Protein AF-A0A971K6M1-F1 (afdb_monomer_lite)

Radius of gyration: 16.45 Å; chains: 1; bounding box: 53×32×34 Å

pLDDT: mean 70.73, std 17.17, range [38.78, 92.5]

Sequence (90 aa):
MPELKRVIVSFSDQIAMESDLQTSLQKVFYGASFSNSGRSSGGTLKDLADRAYFHYMRAEQYIREGNWKGYGEEIENLKGVLTQMKSQGN

Secondary structure (DSSP, 8-state):
------EEEEETTEEEEESSHHHHHHHHHT--S----S--SS--HHHHHHHHHHHHHHHHHHHHTT-HHHHHHHHHHHHHHHHHHHHH--

Structure (mmCIF, N/CA/C/O backbone):
data_AF-A0A971K6M1-F1
#
_entry.id   AF-A0A971K6M1-F1
#
loop_
_atom_site.group_PDB
_atom_site.id
_atom_site.type_symbol
_atom_site.label_atom_id
_atom_site.label_alt_id
_atom_site.label_comp_id
_atom_site.label_asym_id
_atom_site.label_entity_id
_atom_site.label_seq_id
_atom_site.pdbx_PDB_ins_code
_atom_site.Cartn_x
_atom_site.Cartn_y
_atom_site.Cartn_z
_atom_site.occupancy
_atom_site.B_iso_or_equiv
_atom_site.auth_seq_id
_atom_site.auth_comp_id
_atom_site.auth_asym_id
_atom_site.auth_atom_id
_atom_site.pdbx_PDB_model_num
ATOM 1 N N . MET A 1 1 ? -34.655 -26.142 -11.062 1.00 45.19 1 MET A N 1
ATOM 2 C CA . MET A 1 1 ? -33.342 -25.844 -11.675 1.00 45.19 1 MET A CA 1
ATOM 3 C C . MET A 1 1 ? -32.797 -24.580 -11.021 1.00 45.19 1 MET A C 1
ATOM 5 O O . MET A 1 1 ? -33.545 -23.611 -11.018 1.00 45.19 1 MET A O 1
ATOM 9 N N . PRO A 1 2 ? -31.594 -24.572 -10.416 1.00 50.19 2 PRO A N 1
ATOM 10 C CA . PRO A 1 2 ? -31.030 -23.373 -9.793 1.00 50.19 2 PRO A CA 1
ATOM 11 C C . PRO A 1 2 ? -30.389 -22.455 -10.843 1.00 50.19 2 PRO A C 1
ATOM 13 O O . PRO A 1 2 ? -29.643 -22.908 -11.708 1.00 50.19 2 PRO A O 1
ATOM 16 N N . GLU A 1 3 ? -30.690 -21.167 -10.755 1.00 50.34 3 GLU A N 1
ATOM 17 C CA . GLU A 1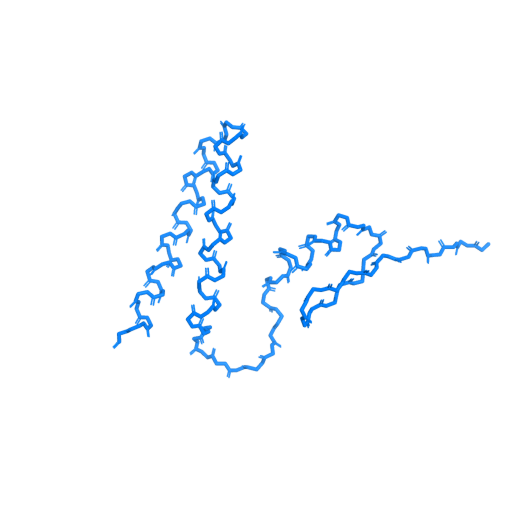 3 ? -30.193 -20.087 -11.609 1.00 50.34 3 GLU A CA 1
ATOM 18 C C . GLU A 1 3 ? -28.823 -19.583 -11.114 1.00 50.34 3 GLU A C 1
ATOM 20 O O . GLU A 1 3 ? -28.702 -19.017 -10.030 1.00 50.34 3 GLU A O 1
ATOM 25 N N . LEU A 1 4 ? -27.762 -19.786 -11.899 1.00 56.88 4 LEU A N 1
ATOM 26 C CA . LEU A 1 4 ? -26.419 -19.288 -11.580 1.00 56.88 4 LEU A CA 1
ATOM 27 C C . LEU A 1 4 ? -26.255 -17.851 -12.093 1.00 56.88 4 LEU A C 1
ATOM 29 O O . LEU A 1 4 ? -25.892 -17.630 -13.247 1.00 56.88 4 LEU A O 1
ATOM 33 N N . LYS A 1 5 ? -26.507 -16.870 -11.223 1.00 58.50 5 LYS A N 1
ATOM 34 C CA . LYS A 1 5 ? -26.148 -15.462 -11.457 1.00 58.50 5 LYS A CA 1
ATOM 35 C C . LYS A 1 5 ? -24.640 -15.300 -11.223 1.00 58.50 5 LYS A C 1
ATOM 37 O O . LYS A 1 5 ? -24.140 -15.699 -10.176 1.00 58.50 5 LYS A O 1
ATOM 42 N N . ARG A 1 6 ? -23.904 -14.765 -12.203 1.00 62.12 6 ARG A N 1
ATOM 43 C CA . ARG A 1 6 ? -22.456 -14.491 -12.099 1.00 62.12 6 ARG A CA 1
ATOM 44 C C . ARG A 1 6 ? -22.199 -13.026 -12.431 1.00 62.12 6 ARG A C 1
ATOM 46 O O . ARG A 1 6 ? -22.799 -12.506 -13.370 1.00 62.12 6 ARG A O 1
ATOM 53 N N . VAL A 1 7 ? -21.328 -12.378 -11.663 1.00 58.56 7 VAL A N 1
ATOM 54 C CA . VAL A 1 7 ? -20.965 -10.966 -11.834 1.00 58.56 7 VAL A CA 1
ATOM 55 C C . VAL A 1 7 ? -19.599 -10.904 -12.512 1.00 58.56 7 VAL A C 1
ATOM 57 O O . VAL A 1 7 ? -18.642 -11.539 -12.067 1.00 58.56 7 VAL A O 1
ATOM 60 N N . ILE A 1 8 ? -19.524 -10.170 -13.622 1.00 55.56 8 ILE A N 1
ATOM 61 C CA . ILE A 1 8 ? -18.308 -10.005 -14.423 1.00 55.56 8 ILE A CA 1
ATOM 62 C C . ILE A 1 8 ? -17.854 -8.556 -14.281 1.00 55.56 8 ILE A C 1
ATOM 64 O O . ILE A 1 8 ? -18.620 -7.641 -14.579 1.00 55.56 8 ILE A O 1
ATOM 68 N N . VAL A 1 9 ? -16.615 -8.353 -13.832 1.00 55.75 9 VAL A N 1
ATOM 69 C CA . VAL A 1 9 ? -15.997 -7.026 -13.709 1.00 55.75 9 VAL A CA 1
ATOM 70 C C . VAL A 1 9 ? -14.723 -7.003 -14.543 1.00 55.75 9 VAL A C 1
ATOM 72 O O . VAL A 1 9 ? -13.877 -7.891 -14.421 1.00 55.75 9 VAL A O 1
ATOM 75 N N . SER A 1 10 ? -14.599 -5.985 -15.392 1.00 48.69 10 SER A N 1
ATOM 76 C CA . SER A 1 10 ? -13.440 -5.753 -16.253 1.00 48.69 10 SER A CA 1
ATOM 77 C C . SER A 1 10 ? -12.794 -4.412 -15.924 1.00 48.69 10 SER A C 1
ATOM 79 O O . SER A 1 10 ? -13.477 -3.386 -15.940 1.00 48.69 10 SER A O 1
ATOM 81 N N . PHE A 1 11 ? -11.485 -4.407 -15.680 1.00 50.84 11 PHE A N 1
ATOM 82 C CA . PHE A 1 11 ? -10.703 -3.182 -15.527 1.00 50.84 11 PHE A CA 1
ATOM 83 C C . PHE A 1 11 ? -9.420 -3.268 -16.357 1.00 50.84 11 PHE A C 1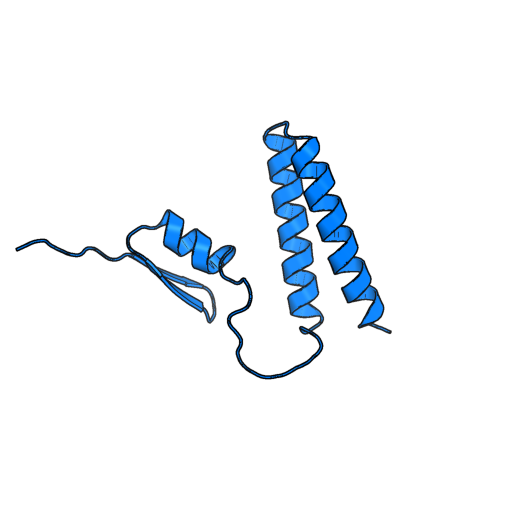
ATOM 85 O O . PHE A 1 11 ? -8.590 -4.151 -16.144 1.00 50.84 11 PHE A O 1
ATOM 92 N N . SER A 1 12 ? -9.271 -2.338 -17.304 1.00 54.12 12 SER A N 1
ATOM 93 C CA . SER A 1 12 ? -8.173 -2.257 -18.277 1.00 54.12 12 SER A CA 1
ATOM 94 C C . SER A 1 12 ? -7.967 -3.548 -19.085 1.00 54.12 12 SER A C 1
ATOM 96 O O . SER A 1 12 ? -8.580 -3.688 -20.135 1.00 54.12 12 SER A O 1
ATOM 98 N N . ASP A 1 13 ? -7.150 -4.487 -18.603 1.00 59.75 13 ASP A N 1
ATOM 99 C CA . ASP A 1 13 ? -6.800 -5.739 -19.300 1.00 59.75 13 ASP A CA 1
ATOM 100 C C . ASP A 1 13 ? -7.078 -6.990 -18.435 1.00 59.75 13 ASP A C 1
ATOM 102 O O . ASP A 1 13 ? -6.631 -8.097 -18.728 1.00 59.75 13 ASP A O 1
ATOM 106 N N . GLN A 1 14 ? -7.804 -6.822 -17.320 1.00 53.78 14 GLN A N 1
ATOM 107 C CA . GLN A 1 14 ? -8.101 -7.890 -16.364 1.00 53.78 14 GLN A CA 1
ATOM 108 C C . GLN A 1 14 ? -9.606 -8.104 -16.213 1.00 53.78 14 GLN A C 1
ATOM 110 O O . GLN A 1 14 ? -10.378 -7.156 -16.054 1.00 53.78 14 GLN A O 1
ATOM 115 N N . ILE A 1 15 ? -10.015 -9.375 -16.244 1.00 56.31 15 ILE A N 1
ATOM 116 C CA . ILE A 1 15 ? -11.412 -9.809 -16.161 1.00 56.31 15 ILE A CA 1
ATOM 117 C C . ILE A 1 15 ? -11.513 -10.855 -15.050 1.00 56.31 15 ILE A C 1
ATOM 119 O O . ILE A 1 15 ? -10.880 -11.908 -15.134 1.00 56.31 15 ILE A O 1
ATOM 123 N N . ALA A 1 16 ? -12.315 -10.581 -14.017 1.00 57.00 16 ALA A N 1
ATOM 124 C CA . ALA A 1 16 ? -12.638 -11.561 -12.980 1.00 57.00 16 ALA A CA 1
ATOM 125 C C . ALA A 1 16 ? -14.113 -11.964 -13.067 1.00 57.00 16 ALA A C 1
ATOM 127 O O . ALA A 1 16 ? -15.001 -11.116 -13.183 1.00 57.00 16 ALA A O 1
ATOM 128 N N . MET A 1 17 ? -14.365 -13.273 -13.002 1.00 58.91 17 MET A N 1
ATOM 129 C CA . MET A 1 17 ? -15.703 -13.862 -13.042 1.00 58.91 17 MET A CA 1
ATOM 130 C C . MET A 1 17 ? -15.997 -14.565 -11.718 1.00 58.91 17 MET A C 1
ATOM 132 O O . MET A 1 17 ? -15.649 -15.733 -11.545 1.00 58.91 17 MET A O 1
ATOM 136 N N . GLU A 1 18 ? -16.668 -13.870 -10.801 1.00 68.56 18 GLU A N 1
ATOM 137 C CA . GLU A 1 18 ? -17.009 -14.403 -9.477 1.00 68.56 18 GLU A CA 1
ATOM 138 C C . GLU A 1 18 ? -18.521 -14.429 -9.241 1.00 68.56 18 GLU A C 1
ATOM 140 O O . GLU A 1 18 ? -19.320 -13.841 -9.975 1.00 68.56 18 GLU A O 1
ATOM 145 N N . SER A 1 19 ? -18.927 -15.165 -8.208 1.00 66.06 19 SER A N 1
ATOM 146 C CA . SER A 1 19 ? -20.324 -15.244 -7.772 1.00 66.06 19 SER A CA 1
ATOM 147 C C . SER A 1 19 ? -20.815 -13.972 -7.079 1.00 66.06 19 SER A C 1
ATOM 149 O O . SER A 1 19 ? -22.020 -13.817 -6.915 1.00 66.06 19 SER A O 1
ATOM 151 N N . ASP A 1 20 ? -19.907 -13.076 -6.681 1.00 68.31 20 ASP A N 1
ATOM 152 C CA . ASP A 1 20 ? -20.227 -11.861 -5.937 1.00 68.31 20 ASP A CA 1
ATOM 153 C C . ASP A 1 20 ? -19.390 -10.661 -6.407 1.00 68.31 20 ASP A C 1
ATOM 155 O O . ASP A 1 20 ? -18.209 -10.799 -6.751 1.00 68.31 20 ASP A O 1
ATOM 159 N N . LEU A 1 21 ? -20.006 -9.473 -6.405 1.00 64.19 21 LEU A N 1
ATOM 160 C CA . LEU A 1 21 ? -19.358 -8.230 -6.817 1.00 64.19 21 LEU A CA 1
ATOM 161 C C . LEU A 1 21 ? -18.144 -7.931 -5.939 1.00 64.19 21 LEU A C 1
ATOM 163 O O . LEU A 1 21 ? -17.083 -7.629 -6.475 1.00 64.19 21 LEU A O 1
ATOM 167 N N . GLN A 1 22 ? -18.265 -8.063 -4.619 1.00 63.81 22 GLN A N 1
ATOM 168 C CA . GLN A 1 22 ? -17.181 -7.762 -3.691 1.00 63.81 22 GLN A CA 1
ATOM 169 C C . GLN A 1 22 ? -15.991 -8.693 -3.927 1.00 63.81 22 GLN A C 1
ATOM 171 O O . GLN A 1 22 ? -14.856 -8.228 -3.977 1.00 63.81 22 GLN A O 1
ATOM 176 N N . THR A 1 23 ? -16.235 -9.986 -4.160 1.00 65.00 23 THR A N 1
ATOM 177 C CA . THR A 1 23 ? -15.175 -10.958 -4.471 1.00 65.00 23 THR A CA 1
ATOM 178 C C . THR A 1 23 ? -14.545 -10.706 -5.842 1.00 65.00 23 THR A C 1
ATOM 180 O O . THR A 1 23 ? -13.328 -10.818 -5.979 1.00 65.00 23 THR A O 1
ATOM 183 N N . SER A 1 24 ? -15.336 -10.317 -6.848 1.00 62.94 24 SER A N 1
ATOM 184 C CA . SER A 1 24 ? -14.815 -9.957 -8.176 1.00 62.94 24 SER A CA 1
ATOM 185 C C . SER A 1 24 ? -13.960 -8.690 -8.131 1.00 62.94 24 SER A C 1
ATOM 187 O O . SER A 1 24 ? -12.857 -8.685 -8.669 1.00 62.94 24 SER A O 1
ATOM 189 N N . LEU A 1 25 ? -14.401 -7.658 -7.402 1.00 65.31 25 LEU A N 1
ATOM 190 C CA . LEU A 1 25 ? -13.631 -6.445 -7.144 1.00 65.31 25 LEU A CA 1
ATOM 191 C C . LEU A 1 25 ? -12.353 -6.807 -6.389 1.00 65.31 25 LEU A C 1
ATOM 193 O O . LEU A 1 25 ? -11.258 -6.418 -6.774 1.00 65.31 25 LEU A O 1
ATOM 197 N N . GLN A 1 26 ? -12.461 -7.636 -5.355 1.00 65.00 26 GLN A N 1
ATOM 198 C CA . GLN A 1 26 ? -11.300 -8.063 -4.600 1.00 65.00 26 GLN A CA 1
ATOM 199 C C . GLN A 1 26 ? -10.326 -8.869 -5.472 1.00 65.00 26 GLN A C 1
ATOM 201 O O . GLN A 1 26 ? -9.127 -8.713 -5.327 1.00 65.00 26 GLN A O 1
ATOM 206 N N . LYS A 1 27 ? -10.777 -9.655 -6.452 1.00 66.19 27 LYS A N 1
ATOM 207 C CA . LYS A 1 27 ? -9.872 -10.338 -7.391 1.00 66.19 27 LYS A CA 1
ATOM 208 C C . LYS A 1 27 ? -9.266 -9.427 -8.455 1.00 66.19 27 LYS A C 1
ATOM 210 O O . LYS A 1 27 ? -8.100 -9.608 -8.779 1.00 66.19 27 LYS A O 1
ATOM 215 N N . VAL A 1 28 ? -10.002 -8.448 -8.972 1.00 64.75 28 VAL A N 1
ATOM 216 C CA . VAL A 1 28 ? -9.450 -7.478 -9.933 1.00 64.75 28 VAL A CA 1
ATOM 217 C C . VAL A 1 28 ? -8.458 -6.533 -9.244 1.00 64.75 28 VAL A C 1
ATOM 219 O O . VAL A 1 28 ? -7.397 -6.262 -9.787 1.00 64.75 28 VAL A O 1
ATOM 222 N N . PHE A 1 29 ? -8.756 -6.080 -8.022 1.00 63.75 29 PHE A N 1
ATOM 223 C CA . PHE A 1 29 ? -7.965 -5.062 -7.317 1.00 63.75 29 PHE A CA 1
ATOM 224 C C . PHE A 1 29 ? -6.975 -5.624 -6.276 1.00 63.75 29 PHE A C 1
ATOM 226 O O . PHE A 1 29 ? -5.963 -4.990 -6.004 1.00 63.75 29 PHE A O 1
ATOM 233 N N . TYR A 1 30 ? -7.223 -6.811 -5.709 1.00 55.19 30 TYR A N 1
ATOM 234 C CA . TYR A 1 30 ? -6.342 -7.499 -4.740 1.00 55.19 30 TYR A CA 1
ATOM 235 C C . TYR A 1 30 ? -5.854 -8.882 -5.232 1.00 55.19 30 TYR A C 1
ATOM 237 O O . TYR A 1 30 ? -4.865 -9.406 -4.726 1.00 55.19 30 TYR A O 1
ATOM 245 N N . GLY A 1 31 ? -6.520 -9.485 -6.223 1.00 48.66 31 GLY A N 1
ATOM 246 C CA . GLY A 1 31 ? -6.117 -10.716 -6.921 1.00 48.66 31 GLY A CA 1
ATOM 247 C C . GLY A 1 31 ? -5.233 -10.472 -8.150 1.00 48.66 31 GLY A C 1
ATOM 248 O O . GLY A 1 31 ? -4.770 -11.432 -8.758 1.00 48.66 31 GLY A O 1
ATOM 249 N N . ALA A 1 32 ? -4.853 -9.215 -8.411 1.00 49.41 32 ALA A N 1
ATOM 250 C CA . ALA A 1 32 ? -3.620 -8.868 -9.126 1.00 49.41 32 ALA A CA 1
ATOM 251 C C . ALA A 1 32 ? -2.342 -9.311 -8.366 1.00 49.41 32 ALA A C 1
ATOM 253 O O . ALA A 1 32 ? -1.222 -8.935 -8.708 1.00 49.41 32 ALA A O 1
ATOM 254 N N . SER A 1 33 ? -2.497 -10.162 -7.349 1.00 49.06 33 SER A N 1
ATOM 255 C CA . SER A 1 33 ? -1.479 -11.081 -6.870 1.00 49.06 33 SER A CA 1
ATOM 256 C C . SER A 1 33 ? -1.086 -12.046 -8.007 1.00 49.06 33 SER A C 1
ATOM 258 O O . SER A 1 33 ? -1.606 -13.148 -8.147 1.00 49.06 33 SER A O 1
ATOM 260 N N . PHE A 1 34 ? -0.153 -11.590 -8.845 1.00 42.09 34 PHE A N 1
ATOM 261 C CA . PHE A 1 34 ? 0.762 -12.418 -9.638 1.00 42.09 34 PHE A CA 1
ATOM 262 C C . PHE A 1 34 ? 0.131 -13.413 -10.633 1.00 42.09 34 PHE A C 1
ATOM 264 O O . PHE A 1 34 ? 0.593 -14.553 -10.731 1.00 42.09 34 PHE A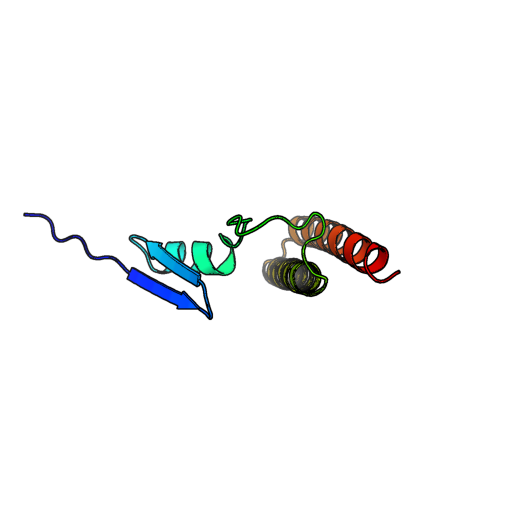 O 1
ATOM 271 N N . SER A 1 35 ? -0.852 -13.005 -11.448 1.00 39.59 35 SER A N 1
ATOM 272 C CA . SER A 1 35 ? -1.160 -13.791 -12.654 1.00 39.59 35 SER A CA 1
ATOM 273 C C . SER A 1 35 ? -0.041 -13.607 -13.680 1.00 39.59 35 SER A C 1
ATOM 275 O O . SER A 1 35 ? 0.022 -12.645 -14.442 1.00 39.59 35 SER A O 1
ATOM 277 N N . ASN A 1 36 ? 0.890 -14.546 -13.593 1.00 49.81 36 ASN A N 1
ATOM 278 C CA . ASN A 1 36 ? 2.047 -14.792 -14.427 1.00 49.81 36 ASN A CA 1
ATOM 279 C C . ASN A 1 36 ? 1.686 -14.779 -15.925 1.00 49.81 36 ASN A C 1
ATOM 281 O O . ASN A 1 36 ? 1.281 -15.796 -16.482 1.00 49.81 36 ASN A O 1
ATOM 285 N N . SER A 1 37 ? 1.893 -13.642 -16.587 1.00 40.34 37 SER A N 1
ATOM 286 C CA . SER A 1 37 ? 2.125 -13.594 -18.030 1.00 40.34 37 SER A CA 1
ATOM 287 C C . SER A 1 37 ? 3.543 -13.099 -18.277 1.00 40.34 37 SER A C 1
ATOM 289 O O . SER A 1 37 ? 3.819 -11.909 -18.242 1.00 40.34 37 SER A O 1
ATOM 291 N N . GLY A 1 38 ? 4.437 -14.058 -18.519 1.00 38.78 38 GLY A N 1
ATOM 292 C CA . GLY A 1 38 ? 5.672 -13.841 -19.266 1.00 38.78 38 GLY A CA 1
ATOM 293 C C . GLY A 1 38 ? 6.834 -13.232 -18.489 1.00 38.78 38 GLY A C 1
ATOM 294 O O . GLY A 1 38 ? 7.057 -12.033 -18.532 1.00 38.78 38 GLY A O 1
ATOM 295 N N . ARG A 1 39 ? 7.648 -14.105 -17.881 1.00 40.78 39 ARG A N 1
ATOM 296 C CA . ARG A 1 39 ? 9.121 -14.015 -17.844 1.00 40.78 39 ARG A CA 1
ATOM 297 C C . ARG A 1 39 ? 9.698 -12.596 -17.969 1.00 40.78 39 ARG A C 1
ATOM 299 O O . ARG A 1 39 ? 10.100 -12.178 -19.049 1.00 40.78 39 ARG A O 1
ATOM 306 N N . SER A 1 40 ? 9.847 -11.915 -16.843 1.00 41.75 40 SER A N 1
ATOM 307 C CA . SER A 1 40 ? 10.907 -10.927 -16.633 1.00 41.75 40 SER A CA 1
ATOM 308 C C . SER A 1 40 ? 11.182 -10.878 -15.138 1.00 41.75 40 SER A C 1
ATOM 310 O O . SER A 1 40 ? 10.376 -10.411 -14.339 1.00 41.75 40 SER A O 1
ATOM 312 N N . SER A 1 41 ? 12.302 -11.469 -14.743 1.00 43.56 41 SER A N 1
ATOM 313 C CA . SER A 1 41 ? 12.930 -11.250 -13.447 1.00 43.56 41 SER A CA 1
ATOM 314 C C . SER A 1 41 ? 13.162 -9.747 -13.282 1.00 43.56 41 SER A C 1
ATOM 316 O O . SER A 1 41 ? 14.075 -9.194 -13.886 1.00 43.56 41 SER A O 1
ATOM 318 N N . GLY A 1 42 ? 12.278 -9.105 -12.524 1.00 47.06 42 GLY A N 1
ATOM 319 C CA . GLY A 1 42 ? 12.155 -7.654 -12.452 1.00 47.06 42 GLY A CA 1
ATOM 320 C C . GLY A 1 42 ? 10.783 -7.240 -12.961 1.00 47.06 42 GLY A C 1
ATOM 321 O O . GLY A 1 42 ? 10.641 -6.890 -14.127 1.00 47.06 42 GLY A O 1
ATOM 322 N N . GLY A 1 43 ? 9.771 -7.300 -12.083 1.00 55.72 43 GLY A N 1
ATOM 323 C CA . GLY A 1 43 ? 8.519 -6.582 -12.333 1.00 55.72 43 GLY A CA 1
ATOM 324 C C . GLY A 1 43 ? 8.879 -5.158 -12.728 1.00 55.72 43 GLY A C 1
ATOM 325 O O . GLY A 1 43 ? 9.787 -4.581 -12.127 1.00 55.72 43 GLY A O 1
ATOM 326 N N . THR A 1 44 ? 8.262 -4.665 -13.795 1.00 71.56 44 THR A N 1
ATOM 327 C CA . THR A 1 44 ? 8.606 -3.370 -14.371 1.00 71.56 44 THR A CA 1
ATOM 328 C C . THR A 1 44 ? 8.524 -2.294 -13.288 1.00 71.56 44 THR A C 1
ATOM 330 O O . THR A 1 44 ? 7.762 -2.424 -12.330 1.00 71.56 44 THR A O 1
ATOM 333 N N . LEU A 1 45 ? 9.285 -1.205 -13.424 1.00 80.19 45 LEU A N 1
ATOM 334 C CA . LEU A 1 45 ? 9.225 -0.068 -12.493 1.00 80.19 45 LEU A CA 1
ATOM 335 C C . LEU A 1 45 ? 7.773 0.373 -12.207 1.00 80.19 45 LEU A C 1
ATOM 337 O O . LEU A 1 45 ? 7.444 0.764 -11.089 1.00 80.19 45 LEU A O 1
ATOM 341 N N . LYS A 1 46 ? 6.899 0.237 -13.213 1.00 78.81 46 LYS A N 1
ATOM 342 C CA . LYS A 1 46 ? 5.456 0.459 -13.123 1.00 78.81 46 LYS A CA 1
ATOM 343 C C . LYS A 1 46 ? 4.760 -0.502 -12.149 1.00 78.81 46 LYS A C 1
ATOM 345 O O . LYS A 1 46 ? 4.030 -0.037 -11.286 1.00 78.81 46 LYS A O 1
ATOM 350 N N . ASP A 1 47 ? 5.044 -1.801 -12.211 1.00 80.56 47 ASP A N 1
ATOM 351 C CA . ASP A 1 47 ? 4.479 -2.795 -11.284 1.00 80.56 47 ASP A CA 1
ATOM 352 C C . ASP A 1 47 ? 4.890 -2.523 -9.828 1.00 80.56 47 ASP A C 1
ATOM 354 O O . ASP A 1 47 ? 4.118 -2.752 -8.895 1.00 80.56 47 ASP A O 1
ATOM 358 N N . LEU A 1 48 ? 6.115 -2.031 -9.612 1.00 83.38 48 LEU A N 1
ATOM 359 C CA . LEU A 1 48 ? 6.582 -1.620 -8.285 1.00 83.38 48 LEU A CA 1
ATOM 360 C C . LEU A 1 48 ? 5.887 -0.341 -7.810 1.00 83.38 48 LEU A C 1
ATOM 362 O O . LEU A 1 48 ? 5.509 -0.257 -6.642 1.00 83.38 48 LEU A O 1
ATOM 366 N N . ALA A 1 49 ? 5.671 0.624 -8.704 1.00 83.06 49 ALA A N 1
ATOM 367 C CA . ALA A 1 49 ? 4.921 1.836 -8.394 1.00 83.06 49 ALA A CA 1
ATOM 368 C C . ALA A 1 49 ? 3.457 1.527 -8.027 1.00 83.06 49 ALA A C 1
ATOM 370 O O . ALA A 1 49 ? 2.964 2.037 -7.021 1.00 83.06 49 ALA A O 1
ATOM 371 N N . ASP A 1 50 ? 2.795 0.636 -8.770 1.00 82.81 50 ASP A N 1
ATOM 372 C CA . ASP A 1 50 ? 1.411 0.226 -8.504 1.00 82.81 50 ASP A CA 1
ATOM 373 C C . ASP A 1 50 ? 1.286 -0.483 -7.142 1.00 82.81 50 ASP A C 1
ATOM 375 O O . ASP A 1 50 ? 0.383 -0.192 -6.353 1.00 82.81 50 ASP A O 1
ATOM 379 N N . ARG A 1 51 ? 2.243 -1.359 -6.802 1.00 81.69 51 ARG A N 1
ATOM 380 C CA . ARG A 1 51 ? 2.301 -2.014 -5.481 1.00 81.69 51 ARG A CA 1
ATOM 381 C C . ARG A 1 51 ? 2.569 -1.029 -4.346 1.00 81.69 51 ARG A C 1
ATOM 383 O O . ARG A 1 51 ? 1.949 -1.136 -3.291 1.00 81.69 51 ARG A O 1
ATOM 390 N N . ALA A 1 52 ? 3.468 -0.066 -4.544 1.00 85.62 52 ALA A N 1
ATOM 391 C CA . ALA A 1 52 ? 3.730 0.973 -3.552 1.00 85.62 52 ALA A CA 1
ATOM 392 C C . ALA A 1 52 ? 2.468 1.813 -3.297 1.00 85.62 52 ALA A C 1
ATOM 394 O O . ALA A 1 52 ? 2.077 2.032 -2.151 1.00 85.62 52 ALA A O 1
ATOM 395 N N . TYR A 1 53 ? 1.771 2.216 -4.359 1.00 83.50 53 TYR A N 1
ATOM 396 C CA . TYR A 1 53 ? 0.523 2.962 -4.232 1.00 83.50 53 TYR A CA 1
ATOM 397 C C . TYR A 1 53 ? -0.551 2.177 -3.465 1.00 83.50 53 TYR A C 1
ATOM 399 O O . TYR A 1 53 ? -1.237 2.728 -2.602 1.00 83.50 53 TYR A O 1
ATOM 407 N N . PHE A 1 54 ? -0.649 0.871 -3.711 1.00 85.75 54 PHE A N 1
ATOM 408 C CA . PHE A 1 54 ? -1.568 -0.008 -2.997 1.00 85.75 54 PHE A CA 1
ATOM 409 C C . PHE A 1 54 ? -1.301 -0.061 -1.480 1.00 85.75 54 PHE A C 1
ATOM 411 O O . PHE A 1 54 ? -2.234 0.118 -0.691 1.00 85.75 54 PHE A O 1
ATOM 418 N N . HIS A 1 55 ? -0.045 -0.257 -1.060 1.00 84.69 55 HIS A N 1
ATOM 419 C CA . HIS A 1 55 ? 0.319 -0.267 0.364 1.00 84.69 55 HIS A CA 1
ATOM 420 C C . HIS A 1 55 ? 0.018 1.076 1.038 1.00 84.69 55 HIS A C 1
ATOM 422 O O . HIS A 1 55 ? -0.510 1.114 2.149 1.00 84.69 55 HIS A O 1
ATOM 428 N N . TYR A 1 56 ? 0.273 2.185 0.339 1.00 84.81 56 TYR A N 1
ATOM 429 C CA . TYR A 1 56 ? -0.072 3.515 0.833 1.00 84.81 56 TYR A CA 1
ATOM 430 C C . TYR A 1 56 ? -1.587 3.688 1.040 1.00 84.81 56 TYR A C 1
ATOM 432 O O . TYR A 1 56 ? -2.018 4.129 2.104 1.00 84.81 56 TYR A O 1
ATOM 440 N N . MET A 1 57 ? -2.417 3.277 0.074 1.00 87.69 57 MET A N 1
ATOM 441 C CA . MET A 1 57 ? -3.876 3.369 0.222 1.00 87.69 57 MET A CA 1
ATOM 442 C C . MET A 1 57 ? -4.411 2.538 1.393 1.00 87.69 57 MET A C 1
ATOM 444 O O . MET A 1 57 ? -5.304 2.992 2.111 1.00 87.69 57 MET A O 1
ATOM 448 N N . ARG A 1 58 ? -3.866 1.336 1.615 1.00 82.81 58 ARG A N 1
ATOM 449 C CA . ARG A 1 58 ? -4.222 0.517 2.781 1.00 82.81 58 ARG A CA 1
ATOM 450 C C . ARG A 1 58 ? -3.791 1.155 4.094 1.00 82.81 58 ARG A C 1
ATOM 452 O O . ARG A 1 58 ? -4.557 1.137 5.052 1.00 82.81 58 ARG A O 1
ATOM 459 N N . ALA A 1 59 ? -2.603 1.751 4.135 1.00 85.00 59 ALA A N 1
ATOM 460 C CA . ALA A 1 59 ? -2.124 2.476 5.305 1.00 85.00 59 ALA A CA 1
ATOM 461 C C . ALA A 1 59 ? -3.078 3.634 5.675 1.00 85.00 59 ALA A C 1
ATOM 463 O O . ALA A 1 59 ? -3.484 3.755 6.831 1.00 85.00 59 ALA A O 1
ATOM 464 N N . GLU A 1 60 ? -3.530 4.419 4.692 1.00 87.50 60 GLU A N 1
ATOM 465 C CA . GLU A 1 60 ? -4.535 5.482 4.877 1.00 87.50 60 GLU A CA 1
ATOM 466 C C . GLU A 1 60 ? -5.894 4.949 5.361 1.00 87.50 60 GLU A C 1
ATOM 468 O O . GLU A 1 60 ? -6.601 5.607 6.131 1.00 87.50 60 GLU A O 1
ATOM 473 N N . GLN A 1 61 ? -6.291 3.755 4.915 1.00 86.00 61 GLN A N 1
ATOM 474 C CA . GLN A 1 61 ? -7.491 3.087 5.414 1.00 86.00 61 GLN A CA 1
ATOM 475 C C . GLN A 1 61 ? -7.322 2.672 6.882 1.00 86.00 61 GLN A C 1
ATOM 477 O O . GLN A 1 61 ? -8.204 2.937 7.696 1.00 86.00 61 GLN A O 1
ATOM 482 N N . TYR A 1 62 ? -6.171 2.108 7.250 1.00 88.62 62 TYR A N 1
ATOM 483 C CA . TYR A 1 62 ? -5.892 1.712 8.628 1.00 88.62 62 TYR A CA 1
ATOM 484 C C . TYR A 1 62 ? -5.823 2.894 9.597 1.00 88.62 62 TYR A C 1
ATOM 486 O O . TYR A 1 62 ? -6.292 2.766 10.727 1.00 88.62 62 TYR A O 1
ATOM 494 N N . ILE A 1 63 ? -5.332 4.059 9.162 1.00 83.12 63 ILE A N 1
ATOM 495 C CA . ILE A 1 63 ? -5.425 5.297 9.954 1.00 83.12 63 ILE A CA 1
ATOM 496 C C . ILE A 1 63 ? -6.893 5.670 10.194 1.00 83.12 63 ILE A C 1
ATOM 498 O O . ILE A 1 63 ? -7.272 5.969 11.327 1.00 83.12 63 ILE A O 1
ATOM 502 N N . ARG A 1 64 ? -7.736 5.621 9.153 1.00 89.19 64 ARG A N 1
ATOM 503 C CA . ARG A 1 64 ? -9.171 5.941 9.261 1.00 89.19 64 ARG A CA 1
ATOM 504 C C . ARG A 1 64 ? -9.935 4.979 10.167 1.00 89.19 64 ARG A C 1
ATOM 506 O O . ARG A 1 64 ? -10.854 5.400 10.861 1.00 89.19 64 ARG A O 1
ATOM 513 N N . GLU A 1 65 ? -9.543 3.712 10.183 1.00 89.75 65 GLU A N 1
ATOM 514 C CA . GLU A 1 65 ? -10.117 2.674 11.046 1.00 89.75 65 GLU A CA 1
ATOM 515 C C . GLU A 1 65 ? -9.534 2.685 12.474 1.00 89.75 65 GLU A C 1
ATOM 517 O O . GLU A 1 65 ? -9.979 1.920 13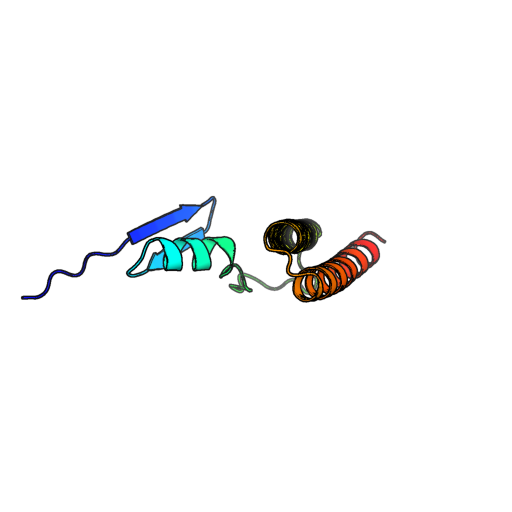.328 1.00 89.75 65 GLU A O 1
ATOM 522 N N . GLY A 1 66 ? -8.538 3.536 12.757 1.00 90.06 66 GLY A N 1
ATOM 523 C CA . GLY A 1 66 ? -7.843 3.580 14.048 1.00 90.06 66 GLY A CA 1
ATOM 524 C C . GLY A 1 66 ? -6.934 2.370 14.307 1.00 90.06 66 GLY A C 1
ATOM 525 O O . GLY A 1 66 ? -6.509 2.138 15.441 1.00 90.06 66 GLY A O 1
ATOM 526 N N . ASN A 1 67 ? -6.620 1.589 13.271 1.00 89.56 67 ASN A N 1
ATOM 527 C CA . ASN A 1 67 ? -5.748 0.423 13.337 1.00 89.56 67 ASN A CA 1
ATOM 528 C C . ASN A 1 67 ? -4.277 0.819 13.137 1.00 89.56 67 ASN A C 1
ATOM 530 O O . ASN A 1 67 ? -3.673 0.610 12.084 1.00 89.56 67 ASN A O 1
ATOM 534 N N . TRP A 1 68 ? -3.670 1.351 14.194 1.00 89.56 68 TRP A N 1
ATOM 535 C CA . TRP A 1 68 ? -2.266 1.779 14.190 1.00 89.56 68 TRP A CA 1
ATOM 536 C C . TRP A 1 68 ? -1.272 0.647 13.900 1.00 89.56 68 TRP A C 1
ATOM 538 O O . TRP A 1 68 ? -0.217 0.883 13.315 1.00 89.56 68 TRP A O 1
ATOM 548 N N . LYS A 1 69 ? -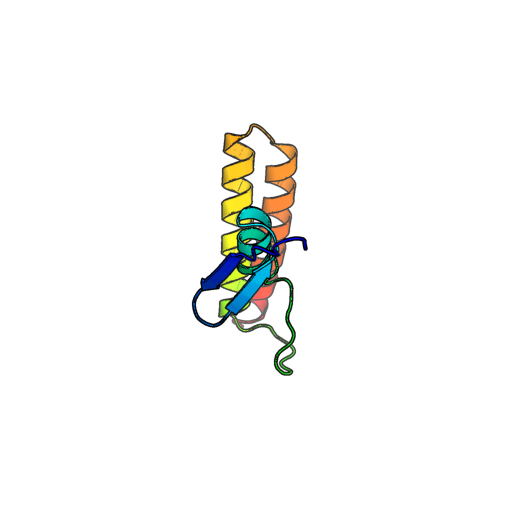1.611 -0.590 14.286 1.00 92.50 69 LYS A N 1
ATOM 549 C CA . LYS A 1 69 ? -0.770 -1.765 14.032 1.00 92.50 69 LYS A CA 1
ATOM 550 C C . LYS A 1 69 ? -0.754 -2.123 12.544 1.00 92.50 69 LYS A C 1
ATOM 552 O O . LYS A 1 69 ? 0.323 -2.299 11.986 1.00 92.50 69 LYS A O 1
ATOM 557 N N . GLY A 1 70 ? -1.928 -2.179 11.910 1.00 85.44 70 GLY A N 1
ATOM 558 C CA . GLY A 1 70 ? -2.061 -2.443 10.473 1.00 85.44 70 GLY A CA 1
ATOM 559 C C . GLY A 1 70 ? -1.420 -1.348 9.622 1.00 85.44 70 GLY A C 1
ATOM 560 O O . GLY A 1 70 ? -0.755 -1.642 8.635 1.00 85.44 70 GLY A O 1
ATOM 561 N N . TYR A 1 71 ? -1.525 -0.090 10.058 1.00 89.00 71 TYR A N 1
ATOM 562 C CA . TYR A 1 71 ? -0.798 1.016 9.438 1.00 89.00 71 TYR A CA 1
ATOM 563 C C . TYR A 1 71 ? 0.720 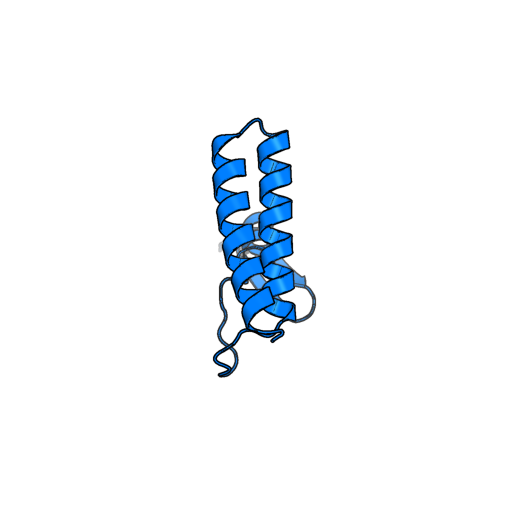0.781 9.438 1.00 89.00 71 TYR A C 1
ATOM 565 O O . TYR A 1 71 ? 1.350 0.876 8.388 1.00 89.00 71 TYR A O 1
ATOM 573 N N . GLY A 1 72 ? 1.310 0.443 10.591 1.00 89.88 72 GLY A N 1
ATOM 574 C CA . GLY A 1 72 ? 2.753 0.203 10.692 1.00 89.88 72 GLY A CA 1
ATOM 575 C C . GLY A 1 72 ? 3.239 -0.922 9.774 1.00 89.88 72 GLY A C 1
ATOM 576 O O . GLY A 1 72 ? 4.258 -0.768 9.103 1.00 89.88 72 GLY A O 1
ATOM 577 N N . GLU A 1 73 ? 2.473 -2.010 9.693 1.00 91.75 73 GLU A N 1
ATOM 578 C CA . GLU A 1 73 ? 2.767 -3.157 8.827 1.00 91.75 73 GLU A CA 1
ATOM 579 C C . GLU A 1 73 ? 2.706 -2.786 7.334 1.00 91.75 73 GLU A C 1
ATOM 581 O O . GLU A 1 73 ? 3.615 -3.108 6.569 1.00 91.75 73 GLU A O 1
ATOM 586 N N . GLU A 1 74 ? 1.686 -2.036 6.907 1.00 90.50 74 GLU A N 1
ATOM 587 C CA . GLU A 1 74 ? 1.582 -1.580 5.514 1.00 90.50 74 GLU A CA 1
ATOM 588 C C . GLU A 1 74 ? 2.667 -0.561 5.141 1.00 90.50 74 GLU A C 1
ATOM 590 O O . GLU A 1 74 ? 3.174 -0.585 4.019 1.00 90.50 74 GLU A O 1
ATOM 595 N N . ILE A 1 75 ? 3.090 0.293 6.076 1.00 90.94 75 ILE A N 1
ATOM 596 C CA . ILE A 1 75 ? 4.216 1.213 5.863 1.00 90.94 75 ILE A CA 1
ATOM 597 C C . ILE A 1 75 ? 5.546 0.460 5.727 1.00 90.94 75 ILE A C 1
ATOM 599 O O . ILE A 1 75 ? 6.397 0.849 4.920 1.00 90.94 75 ILE A O 1
ATOM 603 N N . GLU A 1 76 ? 5.744 -0.628 6.471 1.00 92.38 76 GLU A N 1
ATOM 604 C CA . GLU A 1 76 ? 6.932 -1.473 6.330 1.00 92.38 76 GLU A CA 1
ATOM 605 C C . GLU A 1 76 ? 6.962 -2.174 4.964 1.00 92.38 76 GLU A C 1
ATOM 607 O O . GLU A 1 76 ? 7.982 -2.136 4.265 1.00 92.38 76 GLU A O 1
ATOM 612 N N . ASN A 1 77 ? 5.820 -2.707 4.526 1.00 87.69 77 ASN A N 1
ATOM 613 C CA . ASN A 1 77 ? 5.672 -3.296 3.196 1.00 87.69 77 ASN A CA 1
ATOM 614 C C . ASN A 1 77 ? 5.914 -2.265 2.079 1.00 87.69 77 ASN A C 1
ATOM 616 O O . ASN A 1 77 ? 6.677 -2.526 1.144 1.00 87.69 77 ASN A O 1
ATOM 620 N N . LEU A 1 78 ? 5.354 -1.056 2.214 1.00 90.62 78 LEU A N 1
ATOM 621 C CA . LEU A 1 78 ? 5.598 0.069 1.308 1.00 90.62 78 LEU A CA 1
ATOM 622 C C . LEU A 1 78 ? 7.095 0.376 1.180 1.00 90.62 78 LEU A C 1
ATOM 624 O O . LEU A 1 78 ? 7.617 0.510 0.072 1.00 90.62 78 LEU A O 1
ATOM 628 N N . LYS A 1 79 ? 7.809 0.456 2.308 1.00 91.12 79 LYS A N 1
ATOM 629 C CA . LYS A 1 79 ? 9.256 0.706 2.331 1.00 91.12 79 LYS A CA 1
ATOM 630 C C . LYS A 1 79 ? 10.034 -0.384 1.591 1.00 91.12 79 LYS A C 1
ATOM 632 O O . LYS A 1 79 ? 10.997 -0.066 0.886 1.00 91.12 79 LYS A O 1
ATOM 637 N N . GLY A 1 80 ? 9.629 -1.645 1.729 1.00 91.44 80 GLY A N 1
ATOM 638 C CA . GLY A 1 80 ? 10.218 -2.764 0.992 1.00 91.44 80 GLY A CA 1
ATOM 639 C C . GLY A 1 80 ? 10.090 -2.581 -0.520 1.00 91.44 80 GLY A C 1
ATOM 640 O O . GLY A 1 80 ? 11.092 -2.616 -1.239 1.00 91.44 80 GLY A O 1
ATOM 641 N N . VAL A 1 81 ? 8.879 -2.279 -0.995 1.00 88.19 81 VAL A N 1
ATOM 642 C CA . VAL A 1 81 ? 8.611 -2.052 -2.424 1.00 88.19 81 VAL A CA 1
ATOM 643 C C . VAL A 1 81 ? 9.368 -0.834 -2.956 1.00 88.19 81 VAL A C 1
ATOM 645 O O . VAL A 1 81 ? 10.004 -0.917 -4.004 1.00 88.19 81 VAL A O 1
ATOM 648 N N . LEU A 1 82 ? 9.381 0.282 -2.221 1.00 89.75 82 LEU A N 1
ATOM 649 C CA . LEU A 1 82 ? 10.122 1.486 -2.614 1.00 89.75 82 LEU A CA 1
ATOM 650 C C . LEU A 1 82 ? 11.636 1.251 -2.671 1.00 89.75 82 LEU A C 1
ATOM 652 O O . LEU A 1 82 ? 12.321 1.808 -3.528 1.00 89.75 82 LEU A O 1
ATOM 656 N N . THR A 1 83 ? 12.167 0.404 -1.787 1.00 91.00 83 THR A N 1
ATOM 657 C CA . THR A 1 83 ? 13.584 0.016 -1.799 1.00 91.00 83 THR A CA 1
ATOM 658 C C . THR A 1 83 ? 13.907 -0.810 -3.040 1.00 91.00 83 THR A C 1
ATOM 660 O O . THR A 1 83 ? 14.902 -0.542 -3.715 1.00 91.00 83 THR A O 1
ATOM 663 N N . GLN A 1 84 ? 13.036 -1.759 -3.392 1.00 86.81 84 GLN A N 1
ATOM 664 C CA . GLN A 1 84 ? 13.158 -2.529 -4.627 1.00 86.81 84 GLN A CA 1
ATOM 665 C C . GLN A 1 84 ? 13.073 -1.617 -5.861 1.00 86.81 84 GLN A C 1
ATOM 667 O O . GLN A 1 84 ? 13.897 -1.732 -6.767 1.00 86.81 84 GLN A O 1
ATOM 672 N N . MET A 1 85 ? 12.151 -0.652 -5.854 1.00 86.31 85 MET A N 1
ATOM 673 C CA . MET A 1 85 ? 11.980 0.344 -6.914 1.00 86.31 85 MET A CA 1
ATOM 674 C C . MET A 1 85 ? 13.237 1.202 -7.096 1.00 86.31 85 MET A C 1
ATOM 676 O O . MET A 1 85 ? 13.735 1.351 -8.209 1.00 86.31 85 MET A O 1
ATOM 680 N N . LYS A 1 86 ? 13.808 1.695 -5.989 1.00 86.19 86 LYS A N 1
ATOM 681 C CA . LYS A 1 86 ? 15.072 2.442 -5.985 1.00 86.19 86 LYS A CA 1
ATOM 682 C C . LYS A 1 86 ? 16.237 1.608 -6.522 1.00 86.19 86 LYS A C 1
ATOM 684 O O . LYS A 1 86 ? 17.078 2.149 -7.228 1.00 86.19 86 LYS A O 1
ATOM 689 N N . SER A 1 87 ? 16.295 0.316 -6.192 1.00 87.06 87 SER A N 1
ATOM 690 C CA . SER A 1 87 ? 17.368 -0.574 -6.657 1.00 87.06 87 SER A CA 1
ATOM 691 C C . SER A 1 87 ? 17.295 -0.914 -8.147 1.00 87.06 87 SER A C 1
ATOM 693 O O . SER A 1 87 ? 18.324 -1.210 -8.732 1.00 87.06 87 SER A O 1
ATOM 695 N N . GLN A 1 88 ? 16.105 -0.870 -8.757 1.00 77.12 88 GLN A N 1
ATOM 696 C CA . GLN A 1 88 ? 15.931 -1.117 -10.193 1.00 77.12 88 GLN A CA 1
ATOM 697 C C . GLN A 1 88 ? 16.137 0.129 -11.061 1.00 77.12 88 GLN A C 1
ATOM 699 O O . GLN A 1 88 ? 16.373 0.003 -12.258 1.00 77.12 88 GLN A O 1
ATOM 704 N N . GLY A 1 89 ? 16.001 1.328 -10.489 1.00 66.38 89 GLY A N 1
ATOM 705 C CA . GLY A 1 89 ? 16.210 2.594 -11.198 1.00 66.38 89 GLY A CA 1
ATOM 706 C C . GLY A 1 89 ? 17.675 3.030 -11.311 1.00 66.38 89 GLY A C 1
ATOM 707 O O . GLY A 1 89 ? 17.917 4.167 -11.708 1.00 66.38 89 GLY A O 1
ATOM 708 N N . ASN A 1 90 ? 18.623 2.176 -10.917 1.00 50.06 90 ASN A N 1
ATOM 709 C CA . ASN A 1 90 ? 20.058 2.451 -10.831 1.00 50.06 90 ASN A CA 1
ATOM 710 C C . ASN A 1 90 ? 20.835 1.366 -11.579 1.00 50.06 90 ASN A C 1
ATOM 712 O O . ASN A 1 90 ? 21.844 1.712 -12.227 1.00 50.06 90 ASN A O 1
#

Foldseek 3Di:
DDDQDWDWDDDDHDIAIGSDPVVRCCCVLVVVVDPDDDDDPDDDLVVLVSLLVVLVVQLVVCVVVVNPVSNVVSVVVSVVSVVSSVVVVD